Protein AF-A0A261KLE2-F1 (afdb_monomer_lite)

pLDDT: mean 86.65, std 12.69, range [40.41, 97.75]

Sequence (113 aa):
MRNLESKNVPLHDRATIDISVGKTWCNWLRENGYKTDFEQYIHHYPDTRGEQLANIYPYKLLGEFHQWLEETYIPEKFPEYVRKFVTPEECKLISEAIGYEIKPVFKRFKAEV

Foldseek 3Di:
DVLCVVLVQDQDPQLDCVPVLQVVVLVVCVVVPHDNPADWDWDADPDPVGTDIGGDDDPVCPVVSVCCCLVPCLADPSLVRRLVPDDQVSQVVVCVRSVHHRHHDDDDPDPDD

Structure (mmCIF, N/CA/C/O backbone):
data_AF-A0A261KLE2-F1
#
_entry.id   AF-A0A261KLE2-F1
#
loop_
_atom_site.group_PDB
_atom_site.id
_atom_site.type_symbol
_atom_site.label_atom_id
_atom_site.label_alt_id
_atom_site.label_comp_id
_atom_site.label_asym_id
_atom_site.label_entity_id
_atom_site.label_seq_id
_atom_site.pdbx_PDB_ins_code
_atom_site.Cartn_x
_atom_site.Cartn_y
_atom_site.Cartn_z
_atom_site.occupancy
_atom_site.B_iso_or_equiv
_atom_site.auth_seq_id
_atom_site.auth_comp_id
_atom_site.auth_asym_id
_atom_site.auth_atom_id
_atom_site.pdbx_PDB_model_num
ATOM 1 N N . MET A 1 1 ? -10.398 -2.926 -1.256 1.00 62.69 1 MET A N 1
ATOM 2 C CA . MET A 1 1 ? -10.849 -1.504 -1.215 1.00 62.69 1 MET A CA 1
ATOM 3 C C . MET A 1 1 ? -12.304 -1.328 -1.636 1.00 62.69 1 MET A C 1
ATOM 5 O O . MET A 1 1 ? -13.004 -0.603 -0.945 1.00 62.69 1 MET A O 1
ATOM 9 N N . ARG A 1 2 ? -12.795 -2.027 -2.674 1.00 69.62 2 ARG A N 1
ATOM 10 C CA . ARG A 1 2 ? -14.198 -1.929 -3.138 1.00 69.62 2 ARG A CA 1
ATOM 11 C C . ARG A 1 2 ? -15.245 -2.005 -2.022 1.00 69.62 2 ARG A C 1
ATOM 13 O O . ARG A 1 2 ? -16.215 -1.261 -2.050 1.00 69.62 2 ARG A O 1
ATOM 20 N N . ASN A 1 3 ? -15.026 -2.850 -1.013 1.00 78.56 3 ASN A N 1
ATOM 21 C CA . ASN A 1 3 ? -15.946 -2.967 0.119 1.00 78.56 3 ASN A CA 1
ATOM 22 C C . ASN A 1 3 ? -16.034 -1.684 0.970 1.00 78.56 3 ASN A C 1
ATOM 24 O O . ASN A 1 3 ? -17.125 -1.351 1.422 1.00 78.56 3 ASN A O 1
ATOM 28 N N . LEU A 1 4 ? -14.935 -0.939 1.144 1.00 78.62 4 LEU A N 1
ATOM 29 C CA . LEU A 1 4 ? -14.924 0.342 1.868 1.00 78.62 4 LEU A CA 1
ATOM 30 C C . LEU A 1 4 ? -15.714 1.407 1.112 1.00 78.62 4 LEU A C 1
ATOM 32 O O . LEU A 1 4 ? -16.603 2.036 1.680 1.00 78.62 4 LEU A O 1
ATOM 36 N N . GLU A 1 5 ? -15.437 1.536 -0.186 1.00 78.25 5 GLU A N 1
ATOM 37 C CA . GLU A 1 5 ? -16.123 2.475 -1.077 1.00 78.25 5 GLU A CA 1
ATOM 38 C C . GLU A 1 5 ? -17.620 2.152 -1.167 1.00 78.25 5 GLU A C 1
ATOM 40 O O . GLU A 1 5 ? -18.456 3.032 -0.985 1.00 78.25 5 GLU A O 1
ATOM 45 N N . SER A 1 6 ? -17.977 0.874 -1.343 1.00 80.62 6 SER A N 1
ATOM 46 C CA . SER A 1 6 ? -19.377 0.433 -1.437 1.00 80.62 6 SER A CA 1
ATOM 47 C C . SER A 1 6 ? -20.189 0.676 -0.162 1.00 80.62 6 SER A C 1
ATOM 49 O O . SER A 1 6 ? -21.398 0.877 -0.230 1.00 80.62 6 SER A O 1
ATOM 51 N N . LYS A 1 7 ? -19.526 0.668 1.001 1.00 83.75 7 LYS A N 1
ATOM 52 C CA . LYS A 1 7 ? -20.137 0.921 2.312 1.00 83.75 7 LYS A CA 1
ATOM 53 C C . LYS A 1 7 ? -19.998 2.380 2.750 1.00 83.75 7 LYS A C 1
ATOM 55 O O . LYS A 1 7 ? -20.378 2.710 3.869 1.00 83.75 7 LYS A O 1
ATOM 60 N N . ASN A 1 8 ? -19.469 3.241 1.875 1.00 82.56 8 ASN A N 1
ATOM 61 C CA . ASN A 1 8 ? -19.252 4.663 2.118 1.00 82.56 8 ASN A CA 1
ATOM 62 C C . ASN A 1 8 ? -18.457 4.934 3.413 1.00 82.56 8 ASN A C 1
ATOM 64 O O . ASN A 1 8 ? -18.736 5.891 4.136 1.00 82.56 8 ASN A O 1
ATOM 68 N N . VAL A 1 9 ? -17.486 4.063 3.718 1.00 81.88 9 VAL A N 1
ATOM 69 C CA . VAL A 1 9 ? -16.588 4.222 4.866 1.00 81.88 9 VAL A CA 1
ATOM 70 C C . VAL A 1 9 ? -15.399 5.073 4.420 1.00 81.88 9 VAL A C 1
ATOM 72 O O . VAL A 1 9 ? -14.610 4.607 3.592 1.00 81.88 9 VAL A O 1
ATOM 75 N N . PRO A 1 10 ? -15.258 6.312 4.925 1.00 74.50 10 PRO A N 1
ATOM 76 C CA . PRO A 1 10 ? -14.166 7.183 4.525 1.00 74.50 10 PRO A CA 1
ATOM 77 C C . PRO A 1 10 ? -12.834 6.615 5.018 1.00 74.50 10 PRO A C 1
ATOM 79 O O . PRO A 1 10 ? -12.709 6.173 6.161 1.00 74.50 10 PRO A O 1
ATOM 82 N N . LEU A 1 11 ? -11.826 6.646 4.149 1.00 77.12 11 LEU A N 1
ATOM 83 C CA . LEU A 1 11 ? -10.449 6.358 4.518 1.00 77.12 11 LEU A CA 1
ATOM 84 C C . LEU A 1 11 ? -9.711 7.690 4.669 1.00 77.12 11 LEU A C 1
ATOM 86 O O . LEU A 1 11 ? -9.725 8.508 3.755 1.00 77.12 11 LEU A O 1
ATOM 90 N N . HIS A 1 12 ? -9.074 7.913 5.815 1.00 74.38 12 HIS A N 1
ATOM 91 C CA . HIS A 1 12 ? -8.261 9.107 6.039 1.00 74.38 12 HIS A CA 1
ATOM 92 C C . HIS A 1 12 ? -7.119 9.192 4.999 1.00 74.38 12 HIS A C 1
ATOM 94 O O . HIS A 1 12 ? -6.489 8.178 4.713 1.00 74.38 12 HIS A O 1
ATOM 100 N N . ASP A 1 13 ? -6.755 10.379 4.496 1.00 72.56 13 ASP A N 1
ATOM 101 C CA . ASP A 1 13 ? -5.736 10.536 3.430 1.00 72.56 13 ASP A CA 1
ATOM 102 C C . ASP A 1 13 ? -4.381 9.883 3.771 1.00 72.56 13 ASP A C 1
ATOM 104 O O . ASP A 1 13 ? -3.717 9.258 2.947 1.00 72.56 13 ASP A O 1
ATOM 108 N N . ARG A 1 14 ? -3.973 9.976 5.040 1.00 73.94 14 ARG A N 1
ATOM 109 C CA . ARG A 1 14 ? -2.767 9.310 5.577 1.00 73.94 14 ARG A CA 1
ATOM 110 C C . ARG A 1 14 ? -2.841 7.778 5.626 1.00 73.94 14 ARG A C 1
ATOM 112 O O . ARG A 1 14 ? -1.812 7.143 5.828 1.00 73.94 14 ARG A O 1
ATOM 119 N N . ALA A 1 15 ? -4.031 7.199 5.502 1.00 77.50 15 ALA A N 1
ATOM 120 C CA . ALA A 1 15 ? -4.260 5.761 5.460 1.00 77.50 15 ALA A CA 1
ATOM 121 C C . ALA A 1 15 ? -4.260 5.198 4.029 1.00 77.50 15 ALA A C 1
ATOM 123 O O . ALA A 1 15 ? -4.418 3.987 3.860 1.00 77.50 15 ALA A O 1
ATOM 124 N N . THR A 1 16 ? -4.056 6.038 3.008 1.00 80.94 16 THR A N 1
ATOM 125 C CA . THR A 1 16 ? -3.991 5.592 1.612 1.00 80.94 16 THR A CA 1
ATOM 126 C C . THR A 1 16 ? -2.829 4.620 1.403 1.00 80.94 16 THR A C 1
ATOM 128 O O . THR A 1 16 ? -1.713 4.832 1.879 1.00 80.94 16 THR A O 1
ATOM 131 N N . ILE A 1 17 ? -3.088 3.528 0.686 1.00 85.00 17 ILE A N 1
ATOM 132 C CA . ILE A 1 17 ? -2.162 2.394 0.573 1.00 85.00 17 ILE A CA 1
ATOM 133 C C . ILE A 1 17 ? -1.245 2.438 -0.655 1.00 85.00 17 ILE A C 1
ATOM 135 O O . ILE A 1 17 ? -0.534 1.467 -0.891 1.00 85.00 17 ILE A O 1
ATOM 139 N N . ASP A 1 18 ? -1.218 3.538 -1.416 1.00 81.56 18 ASP A N 1
ATOM 140 C CA . ASP A 1 18 ? -0.591 3.606 -2.752 1.00 81.56 18 ASP A CA 1
ATOM 141 C C . ASP A 1 18 ? 0.843 3.057 -2.784 1.00 81.56 18 ASP A C 1
ATOM 143 O O . ASP A 1 18 ? 1.195 2.222 -3.615 1.00 81.56 18 ASP A O 1
ATOM 147 N N . ILE A 1 19 ? 1.678 3.486 -1.832 1.00 88.75 19 ILE A N 1
ATOM 148 C CA . ILE A 1 19 ? 3.078 3.047 -1.749 1.00 88.75 19 ILE A CA 1
ATOM 149 C C . ILE A 1 19 ? 3.198 1.714 -1.009 1.00 88.75 19 ILE A C 1
ATOM 151 O O . ILE A 1 19 ? 4.028 0.875 -1.368 1.00 88.75 19 ILE A O 1
ATOM 155 N N . SER A 1 20 ? 2.423 1.522 0.061 1.00 89.81 20 SER A N 1
ATOM 156 C CA . SER A 1 20 ? 2.568 0.346 0.920 1.00 89.81 20 SER A CA 1
ATOM 157 C C . SER A 1 20 ? 2.180 -0.929 0.172 1.00 89.81 20 SER A C 1
ATOM 159 O O . SER A 1 20 ? 2.949 -1.886 0.203 1.00 89.81 20 SER A O 1
ATOM 161 N N . VAL A 1 21 ? 1.070 -0.920 -0.575 1.00 94.00 21 VAL A N 1
ATOM 162 C CA . VAL A 1 21 ? 0.615 -2.070 -1.369 1.00 94.00 21 VAL A CA 1
ATOM 163 C C . VAL A 1 21 ? 1.645 -2.469 -2.422 1.00 94.00 21 VAL A C 1
ATOM 165 O O . VAL A 1 21 ? 2.007 -3.640 -2.506 1.00 94.00 21 VAL A O 1
ATOM 168 N N . GLY A 1 22 ? 2.207 -1.498 -3.153 1.00 93.88 22 GLY A N 1
ATOM 169 C CA . GLY A 1 22 ? 3.214 -1.758 -4.182 1.00 93.88 22 GLY A CA 1
ATOM 170 C C . GLY A 1 22 ? 4.512 -2.334 -3.612 1.00 93.88 22 GLY A C 1
ATOM 171 O O . GLY A 1 22 ? 5.088 -3.255 -4.194 1.00 93.88 22 GLY A O 1
ATOM 172 N N . LYS A 1 23 ? 4.957 -1.843 -2.446 1.00 93.44 23 LYS A N 1
ATOM 173 C CA . LYS A 1 23 ? 6.140 -2.375 -1.750 1.00 93.44 23 LYS A CA 1
ATOM 174 C C . LYS A 1 23 ? 5.918 -3.804 -1.264 1.00 93.44 23 LYS A C 1
ATOM 176 O O . LYS A 1 23 ? 6.790 -4.650 -1.466 1.00 93.44 23 LYS A O 1
ATOM 181 N N . THR A 1 24 ? 4.773 -4.080 -0.642 1.00 95.50 24 THR A N 1
ATOM 182 C CA . THR A 1 24 ? 4.458 -5.421 -0.134 1.00 95.50 24 THR A CA 1
ATOM 183 C C . THR A 1 24 ? 4.256 -6.415 -1.275 1.00 95.50 24 THR A C 1
ATOM 185 O O . THR A 1 24 ? 4.755 -7.532 -1.183 1.00 95.50 24 THR A O 1
ATOM 188 N N . TRP A 1 25 ? 3.628 -5.996 -2.376 1.00 97.25 25 TRP A N 1
ATOM 189 C CA . TRP A 1 25 ? 3.464 -6.823 -3.571 1.00 97.25 25 TRP A CA 1
ATOM 190 C C . TRP A 1 25 ? 4.809 -7.232 -4.175 1.00 97.25 25 TRP A C 1
ATOM 192 O O . TRP A 1 25 ? 5.079 -8.413 -4.374 1.00 97.25 25 TRP A O 1
ATOM 202 N N . CYS A 1 26 ? 5.702 -6.261 -4.386 1.00 96.88 26 CYS A N 1
ATOM 203 C CA . CYS A 1 26 ? 7.048 -6.517 -4.895 1.00 96.88 26 CYS A CA 1
ATOM 204 C C . CYS A 1 26 ? 7.840 -7.466 -3.980 1.00 96.88 26 CYS A C 1
ATOM 206 O O . CYS A 1 26 ? 8.620 -8.290 -4.453 1.00 96.88 26 CYS A O 1
ATOM 208 N N . ASN A 1 27 ? 7.636 -7.364 -2.664 1.00 96.50 27 ASN A N 1
ATOM 209 C CA . ASN A 1 27 ? 8.256 -8.276 -1.714 1.00 96.50 27 ASN A CA 1
ATOM 210 C C . ASN A 1 27 ? 7.714 -9.703 -1.828 1.00 96.50 27 ASN A C 1
ATOM 212 O O . ASN A 1 27 ? 8.506 -10.633 -1.943 1.00 96.50 27 ASN A O 1
ATOM 216 N N . TRP A 1 28 ? 6.391 -9.857 -1.872 1.00 97.38 28 TRP A N 1
ATOM 217 C CA . TRP A 1 28 ? 5.749 -11.159 -2.037 1.00 97.38 28 TRP A CA 1
ATOM 218 C C . TRP A 1 28 ? 6.182 -11.842 -3.340 1.00 97.38 28 TRP A C 1
ATOM 220 O O . TRP A 1 28 ? 6.504 -13.027 -3.337 1.00 97.38 28 TRP A O 1
ATOM 230 N N . LEU A 1 29 ? 6.294 -11.090 -4.440 1.00 97.75 29 LEU A N 1
ATOM 231 C CA . LEU A 1 29 ? 6.823 -11.603 -5.706 1.00 97.75 29 LEU A CA 1
ATOM 232 C C . LEU A 1 29 ? 8.232 -12.196 -5.537 1.00 97.75 29 LEU A C 1
ATOM 234 O O . LEU A 1 29 ? 8.473 -13.325 -5.961 1.00 97.75 29 LEU A O 1
ATOM 238 N N . ARG A 1 30 ? 9.154 -11.482 -4.877 1.00 97.31 30 ARG A N 1
ATOM 239 C CA . ARG A 1 30 ? 10.511 -12.002 -4.618 1.00 97.31 30 ARG A CA 1
ATOM 240 C C . ARG A 1 30 ? 10.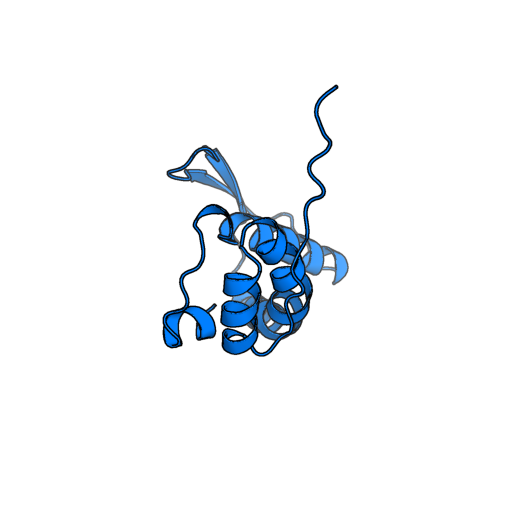494 -13.270 -3.770 1.00 97.31 30 ARG A C 1
ATOM 242 O O . ARG A 1 30 ? 11.217 -14.212 -4.078 1.00 97.31 30 ARG A O 1
ATOM 249 N N . GLU A 1 31 ? 9.673 -13.295 -2.724 1.00 97.06 31 GLU A N 1
ATOM 250 C CA . GLU A 1 31 ? 9.529 -14.452 -1.830 1.00 97.06 31 GLU A CA 1
ATOM 251 C C . GLU A 1 31 ? 8.978 -15.686 -2.559 1.00 97.06 31 GLU A C 1
ATOM 253 O O . GLU A 1 31 ? 9.326 -16.810 -2.210 1.00 97.06 31 GLU A O 1
ATOM 258 N N . ASN A 1 32 ? 8.197 -15.482 -3.624 1.00 96.38 32 ASN A N 1
ATOM 259 C CA . ASN A 1 32 ? 7.637 -16.542 -4.464 1.00 96.38 32 ASN A CA 1
ATOM 260 C C . ASN A 1 32 ? 8.469 -16.821 -5.732 1.00 96.38 32 ASN A C 1
ATOM 262 O O . ASN A 1 32 ? 7.994 -17.461 -6.667 1.00 96.38 32 ASN A O 1
ATOM 266 N N . GLY A 1 33 ? 9.722 -16.353 -5.781 1.00 96.38 33 GLY A N 1
ATOM 267 C CA . GLY A 1 33 ? 10.671 -16.686 -6.849 1.00 96.38 33 GLY A CA 1
ATOM 268 C C . GLY A 1 33 ? 10.503 -15.892 -8.147 1.00 96.38 33 GLY A C 1
ATOM 269 O O . GLY A 1 33 ? 11.147 -16.211 -9.150 1.00 96.38 33 GLY A O 1
ATOM 270 N N . TYR A 1 34 ? 9.681 -14.842 -8.153 1.00 96.38 34 TYR A N 1
ATOM 271 C CA . TYR A 1 34 ? 9.576 -13.948 -9.300 1.00 96.38 34 TYR A CA 1
ATOM 272 C C . TYR A 1 34 ? 10.783 -13.009 -9.366 1.00 96.38 34 TYR A C 1
ATOM 274 O O . TYR A 1 34 ? 11.239 -12.461 -8.360 1.00 96.38 34 TYR A O 1
ATOM 282 N N . LYS A 1 35 ? 11.267 -12.759 -10.586 1.00 94.81 35 LYS A N 1
ATOM 283 C CA . LYS A 1 35 ? 12.207 -11.665 -10.842 1.00 94.81 35 LYS A CA 1
ATOM 284 C C . LYS A 1 35 ? 11.469 -10.330 -10.757 1.00 94.81 35 LYS A C 1
ATOM 286 O O . LYS A 1 35 ? 10.386 -10.193 -11.324 1.00 94.81 35 LYS A O 1
ATOM 291 N N . THR A 1 36 ? 12.047 -9.372 -10.036 1.00 94.62 36 THR A N 1
ATOM 292 C CA . THR A 1 36 ? 11.430 -8.058 -9.782 1.00 94.62 36 THR A CA 1
ATOM 293 C C . THR A 1 36 ? 12.266 -6.886 -10.292 1.00 94.62 36 THR A C 1
ATOM 295 O O . THR A 1 36 ? 12.174 -5.781 -9.761 1.00 94.62 36 THR A O 1
ATOM 298 N N . ASP A 1 37 ? 13.101 -7.129 -11.296 1.00 94.88 37 ASP A N 1
ATOM 299 C CA . ASP A 1 37 ? 13.814 -6.135 -12.100 1.00 94.88 37 ASP A CA 1
ATOM 300 C C . ASP A 1 37 ? 12.871 -5.533 -13.154 1.00 94.88 37 ASP A C 1
ATOM 302 O O . ASP A 1 37 ? 13.049 -5.684 -14.359 1.00 94.88 37 ASP A O 1
ATOM 306 N N . PHE A 1 38 ? 11.807 -4.888 -12.677 1.00 96.06 38 PHE A N 1
ATOM 307 C CA . PHE A 1 38 ? 10.828 -4.240 -13.543 1.00 96.06 38 PHE A CA 1
ATOM 308 C C . PHE A 1 38 ? 11.333 -2.885 -14.037 1.00 96.06 38 PHE A C 1
ATOM 310 O O . PHE A 1 38 ? 12.082 -2.197 -13.343 1.00 96.06 38 PHE A O 1
ATOM 317 N N . GLU A 1 39 ? 10.847 -2.470 -15.207 1.00 97.19 39 GLU A N 1
ATOM 318 C CA . GLU A 1 39 ? 10.942 -1.073 -15.627 1.00 97.19 39 GLU A CA 1
ATOM 319 C C . GLU A 1 39 ? 10.270 -0.165 -14.591 1.00 97.19 39 GLU A C 1
ATOM 321 O O . GLU A 1 39 ? 9.323 -0.562 -13.902 1.00 97.19 39 GLU A O 1
ATOM 326 N N . GLN A 1 40 ? 10.767 1.064 -14.470 1.00 97.25 40 GLN A N 1
ATOM 327 C CA . GLN A 1 40 ? 10.273 2.036 -13.504 1.00 97.25 40 GLN A CA 1
ATOM 328 C C . GLN A 1 40 ? 9.976 3.367 -14.183 1.00 97.25 40 GLN A C 1
ATOM 330 O O . GLN A 1 40 ? 10.638 3.746 -15.148 1.00 97.25 40 GLN A O 1
ATOM 335 N N . TYR A 1 41 ? 9.008 4.096 -13.640 1.00 96.75 41 TYR A N 1
ATOM 336 C CA . TYR A 1 41 ? 8.720 5.474 -14.026 1.00 96.75 41 TYR A CA 1
ATOM 337 C C . TYR A 1 41 ? 8.715 6.389 -12.799 1.00 96.75 41 TYR A C 1
ATOM 339 O O . TYR A 1 41 ? 8.556 5.928 -11.664 1.00 96.75 41 TYR A O 1
ATOM 347 N N . ILE A 1 42 ? 8.894 7.690 -13.032 1.00 97.75 42 ILE A N 1
ATOM 348 C CA . ILE A 1 42 ? 8.782 8.713 -11.989 1.00 97.75 42 ILE A CA 1
ATOM 349 C C . ILE A 1 42 ? 7.298 9.022 -11.778 1.00 97.75 42 ILE A C 1
ATOM 351 O O . ILE A 1 42 ? 6.610 9.490 -12.685 1.00 97.75 42 ILE A O 1
ATOM 355 N N . HIS A 1 43 ? 6.805 8.751 -10.575 1.00 94.81 43 HIS A N 1
ATOM 356 C CA . HIS A 1 43 ? 5.460 9.088 -10.134 1.00 94.81 43 HIS A CA 1
ATOM 357 C C . HIS A 1 43 ? 5.498 10.338 -9.251 1.00 94.81 43 HIS A C 1
ATOM 359 O O . HIS A 1 43 ? 6.257 10.390 -8.283 1.00 94.81 43 HIS A O 1
ATOM 365 N N . HIS A 1 44 ? 4.648 11.318 -9.554 1.00 95.00 44 HIS A N 1
ATOM 366 C CA . HIS A 1 44 ? 4.539 12.564 -8.797 1.00 95.00 44 HIS A CA 1
ATOM 367 C C . HIS A 1 44 ? 3.287 12.522 -7.918 1.00 95.00 44 HIS A C 1
ATOM 369 O O . HIS A 1 44 ? 2.168 12.610 -8.425 1.00 95.00 44 HIS A O 1
ATOM 375 N N . TYR A 1 45 ? 3.471 12.396 -6.603 1.00 89.75 45 TYR A N 1
ATOM 376 C CA . TYR A 1 45 ? 2.362 12.509 -5.660 1.00 89.75 45 TYR A CA 1
ATOM 377 C C . TYR A 1 45 ? 1.981 13.984 -5.453 1.00 89.75 45 TYR A C 1
ATOM 379 O O . TYR A 1 45 ? 2.869 14.833 -5.366 1.00 89.75 45 TYR A O 1
ATOM 387 N N . PRO A 1 46 ? 0.682 14.304 -5.316 1.00 88.19 46 PRO A N 1
ATOM 388 C CA . PRO A 1 46 ? 0.221 15.676 -5.088 1.00 88.19 46 PRO A CA 1
ATOM 389 C C . PRO A 1 46 ? 0.459 16.169 -3.650 1.00 88.19 46 PRO A C 1
ATOM 391 O O . PRO A 1 46 ? 0.175 17.324 -3.341 1.00 88.19 46 PRO A O 1
ATOM 394 N N . ASP A 1 47 ? 0.938 15.298 -2.760 1.00 86.38 47 ASP A N 1
ATOM 395 C CA . ASP A 1 47 ? 1.184 15.586 -1.349 1.00 86.38 47 ASP A CA 1
ATOM 396 C C . ASP A 1 47 ? 2.689 15.642 -1.025 1.00 86.38 47 ASP A C 1
ATOM 398 O O . ASP A 1 47 ? 3.552 15.697 -1.901 1.00 86.38 47 ASP A O 1
ATOM 402 N N . THR A 1 48 ? 3.033 15.620 0.264 1.00 88.06 48 THR A N 1
ATOM 403 C CA . THR A 1 48 ? 4.420 15.741 0.735 1.00 88.06 48 THR A CA 1
ATOM 404 C C . THR A 1 48 ? 5.323 14.557 0.362 1.00 88.06 48 THR A C 1
ATOM 406 O O . THR A 1 48 ? 6.506 14.588 0.695 1.00 88.06 48 THR A O 1
ATOM 409 N N . ARG A 1 49 ? 4.805 13.494 -0.275 1.00 87.44 49 ARG A N 1
ATOM 410 C CA . ARG A 1 49 ? 5.607 12.355 -0.759 1.00 87.44 49 ARG A CA 1
ATOM 411 C C . ARG A 1 49 ? 6.474 12.718 -1.969 1.00 87.44 49 ARG A C 1
ATOM 413 O O . ARG A 1 49 ? 7.495 12.061 -2.175 1.00 87.44 49 ARG A O 1
ATOM 420 N N . GLY A 1 50 ? 6.090 13.736 -2.743 1.00 92.19 50 GLY A N 1
ATOM 421 C CA . GLY A 1 50 ? 6.847 14.207 -3.905 1.00 92.19 50 GLY A CA 1
ATOM 422 C C . GLY A 1 50 ? 7.057 13.135 -4.981 1.00 92.19 50 GLY A C 1
ATOM 423 O O . GLY A 1 50 ? 6.162 12.339 -5.269 1.00 92.19 50 GLY A O 1
ATOM 424 N N . GLU A 1 51 ? 8.246 13.129 -5.583 1.00 96.25 51 GLU A N 1
ATOM 425 C CA . GLU A 1 51 ? 8.631 12.187 -6.638 1.00 96.25 51 GLU A CA 1
ATOM 426 C C . GLU A 1 51 ? 9.066 10.834 -6.075 1.00 96.25 51 GLU A C 1
ATOM 428 O O . GLU A 1 51 ? 9.898 10.756 -5.171 1.00 96.25 51 GLU A O 1
ATOM 433 N N . GLN A 1 52 ? 8.522 9.751 -6.630 1.00 95.06 52 GLN A N 1
ATOM 434 C CA . GLN A 1 52 ? 8.854 8.378 -6.255 1.00 95.06 52 GLN A CA 1
ATOM 435 C C . GLN A 1 52 ? 9.022 7.510 -7.504 1.00 95.06 52 GLN A C 1
ATOM 437 O O . GLN A 1 52 ? 8.263 7.640 -8.460 1.00 95.06 52 GLN A O 1
ATOM 442 N N . LEU A 1 53 ? 9.974 6.574 -7.482 1.00 95.12 53 LEU A N 1
ATOM 443 C CA . LEU A 1 53 ? 10.075 5.551 -8.525 1.00 95.12 53 LEU A CA 1
ATOM 444 C C . LEU A 1 53 ? 9.021 4.464 -8.297 1.00 95.12 53 LEU A C 1
ATOM 446 O O . LEU A 1 53 ? 8.956 3.864 -7.220 1.00 95.12 53 LEU A O 1
ATOM 450 N N . ALA A 1 54 ? 8.211 4.202 -9.319 1.00 94.75 54 ALA A N 1
ATOM 451 C CA . ALA A 1 54 ? 7.166 3.188 -9.301 1.00 94.75 54 ALA A CA 1
ATOM 452 C C . ALA A 1 54 ? 7.435 2.108 -10.355 1.00 94.75 54 ALA A C 1
ATOM 454 O O . ALA A 1 54 ? 7.795 2.411 -11.490 1.00 94.75 54 ALA A O 1
ATOM 455 N N . ASN A 1 55 ? 7.237 0.845 -9.973 1.00 96.50 55 ASN A N 1
ATOM 456 C CA . ASN A 1 55 ? 7.401 -0.297 -10.871 1.00 96.50 55 ASN A CA 1
ATOM 457 C C . ASN A 1 55 ? 6.268 -0.357 -11.904 1.00 96.50 55 ASN A C 1
ATOM 459 O O . ASN A 1 55 ? 5.092 -0.218 -11.558 1.00 96.50 55 ASN A O 1
ATOM 463 N N . ILE A 1 56 ? 6.626 -0.662 -13.148 1.00 96.38 56 ILE A N 1
ATOM 464 C CA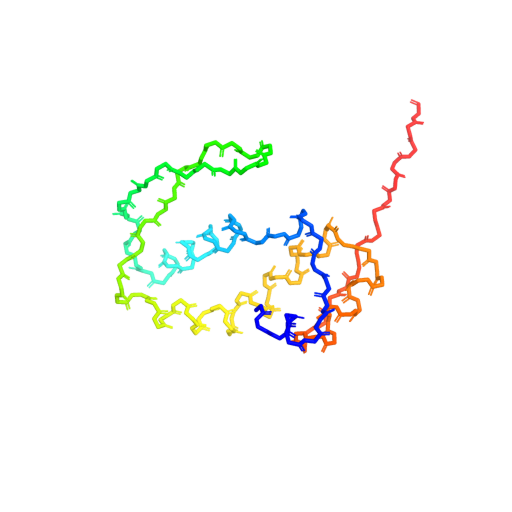 . ILE A 1 56 ? 5.703 -0.998 -14.229 1.00 96.38 56 ILE A CA 1
ATOM 465 C C . ILE A 1 56 ? 5.553 -2.520 -14.250 1.00 96.38 56 ILE A C 1
ATOM 467 O O . ILE A 1 56 ? 6.389 -3.246 -14.788 1.00 96.38 56 ILE A O 1
ATOM 471 N N . TYR A 1 57 ? 4.493 -3.024 -13.622 1.00 95.81 57 TYR A N 1
ATOM 472 C CA . TYR A 1 57 ? 4.243 -4.463 -13.585 1.00 95.81 57 TYR A CA 1
ATOM 473 C C . TYR A 1 57 ? 3.698 -4.966 -14.931 1.00 95.81 57 TYR A C 1
ATOM 475 O O .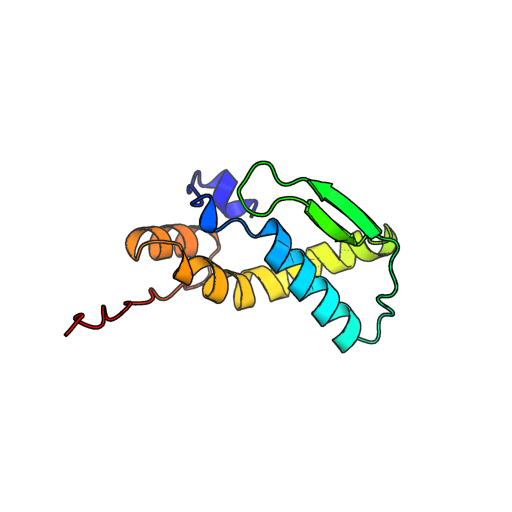 TYR A 1 57 ? 2.805 -4.340 -15.507 1.00 95.81 57 TYR A O 1
ATOM 483 N N . PRO A 1 58 ? 4.178 -6.115 -15.437 1.00 95.75 58 PRO A N 1
ATOM 484 C CA . PRO A 1 58 ? 3.673 -6.688 -16.676 1.00 95.75 58 PRO A CA 1
ATOM 485 C C . PRO A 1 58 ? 2.224 -7.164 -16.521 1.00 95.75 58 PRO A C 1
ATOM 487 O O . PRO A 1 58 ? 1.849 -7.723 -15.490 1.00 95.75 58 PRO A O 1
ATOM 490 N N . TYR A 1 59 ? 1.437 -7.041 -17.595 1.00 96.56 59 TYR A N 1
ATOM 491 C CA . TYR A 1 59 ? 0.005 -7.377 -17.609 1.00 96.56 59 TYR A CA 1
ATOM 492 C C . TYR A 1 59 ? -0.307 -8.794 -17.098 1.00 96.56 59 TYR A C 1
ATOM 494 O O . TYR A 1 59 ? -1.298 -9.007 -16.406 1.00 96.56 59 TYR A O 1
ATOM 502 N N . LYS A 1 60 ? 0.581 -9.760 -17.369 1.00 95.94 60 LYS A N 1
ATOM 503 C CA . LYS A 1 60 ? 0.450 -11.154 -16.912 1.00 95.94 60 LYS A CA 1
ATOM 504 C C . LYS A 1 60 ? 0.340 -11.317 -15.388 1.00 95.94 60 LYS A C 1
ATOM 506 O O . LYS A 1 60 ? -0.165 -12.335 -14.942 1.00 95.94 60 LYS A O 1
ATOM 511 N N . LEU A 1 61 ? 0.816 -10.347 -14.602 1.00 97.12 61 LEU A N 1
ATOM 512 C CA . LEU A 1 61 ? 0.753 -10.386 -13.137 1.00 97.12 61 LEU A CA 1
ATOM 513 C C . LEU A 1 61 ? -0.544 -9.796 -12.571 1.00 97.12 61 LEU A C 1
ATOM 515 O O . LEU A 1 61 ? -0.733 -9.831 -11.362 1.00 97.12 61 LEU A O 1
ATOM 519 N N . LEU A 1 62 ? -1.436 -9.245 -13.401 1.00 96.00 62 LEU A N 1
ATOM 520 C CA . LEU A 1 62 ? -2.634 -8.558 -12.913 1.00 96.00 62 LEU A CA 1
ATOM 521 C C . LEU A 1 62 ? -3.592 -9.499 -12.163 1.00 96.00 62 LEU A C 1
ATOM 523 O O . LEU A 1 62 ? -4.128 -9.122 -11.125 1.00 96.00 62 LEU A O 1
ATOM 527 N N . GLY A 1 63 ? -3.784 -10.721 -12.671 1.00 96.44 63 GLY A N 1
ATOM 528 C CA . GLY A 1 63 ? -4.615 -11.734 -12.010 1.00 96.44 63 GLY A CA 1
ATOM 529 C C . GLY A 1 63 ? -4.041 -12.150 -10.655 1.00 96.44 63 GLY A C 1
ATOM 530 O O . GLY A 1 63 ? -4.741 -12.079 -9.649 1.00 96.44 63 GLY A O 1
ATOM 531 N N . GLU A 1 64 ? -2.747 -12.478 -10.632 1.00 97.00 64 GLU A N 1
ATOM 532 C CA . GLU A 1 64 ? -2.000 -12.815 -9.411 1.00 97.00 64 GLU A CA 1
ATOM 533 C C . GLU A 1 64 ? -2.069 -11.689 -8.376 1.00 97.00 64 GLU A C 1
ATOM 535 O O . GLU A 1 64 ? -2.339 -11.927 -7.203 1.00 97.00 64 GLU A O 1
ATOM 540 N N . PHE A 1 65 ? -1.891 -10.441 -8.818 1.00 96.75 65 PHE A N 1
ATOM 541 C CA . PHE A 1 65 ? -1.989 -9.278 -7.947 1.00 96.75 65 PHE A CA 1
ATOM 542 C C . PHE A 1 65 ? -3.379 -9.152 -7.319 1.00 96.75 65 PHE A C 1
ATOM 544 O O . PHE A 1 65 ? -3.474 -8.911 -6.121 1.00 96.75 65 PHE A O 1
ATOM 551 N N . HIS A 1 66 ? -4.456 -9.318 -8.095 1.00 94.88 66 HIS A N 1
ATOM 552 C CA . HIS A 1 66 ? -5.816 -9.249 -7.555 1.00 94.88 66 HIS A CA 1
ATOM 553 C C . HIS A 1 66 ? -6.086 -10.348 -6.531 1.00 94.88 66 HIS A C 1
ATOM 555 O O . HIS A 1 66 ? -6.644 -10.061 -5.473 1.00 94.88 66 HIS A O 1
ATOM 561 N N . GLN A 1 67 ? -5.674 -11.581 -6.827 1.00 95.44 67 GLN A N 1
ATOM 562 C CA . GLN A 1 67 ? -5.844 -12.692 -5.901 1.00 95.44 67 GLN A CA 1
ATOM 563 C C . GLN A 1 67 ? -5.059 -12.446 -4.607 1.00 95.44 67 GLN A C 1
ATOM 565 O O . GLN A 1 67 ? -5.635 -12.461 -3.523 1.00 95.44 67 GLN A O 1
ATOM 570 N N . TRP A 1 68 ? -3.775 -12.104 -4.715 1.00 96.19 68 TRP A N 1
ATOM 571 C CA . TRP A 1 68 ? -2.933 -11.764 -3.568 1.00 96.19 68 TRP A CA 1
ATOM 572 C C . TRP A 1 68 ? -3.472 -10.576 -2.754 1.00 96.19 68 TRP A C 1
ATOM 574 O O . TRP A 1 68 ? -3.398 -10.567 -1.521 1.00 96.19 68 TRP A O 1
ATOM 584 N N . LEU A 1 69 ? -4.020 -9.558 -3.420 1.00 93.94 69 LEU A N 1
ATOM 585 C CA . LEU A 1 69 ? -4.570 -8.380 -2.757 1.00 93.94 69 LEU A CA 1
ATOM 586 C C . LEU A 1 69 ? -5.735 -8.764 -1.835 1.00 93.94 69 LEU A C 1
ATOM 588 O O . LEU A 1 69 ? -5.771 -8.315 -0.689 1.00 93.94 69 LEU A O 1
ATOM 592 N N . GLU A 1 70 ? -6.659 -9.588 -2.327 1.00 91.38 70 GLU A N 1
ATOM 593 C CA . GLU A 1 70 ? -7.851 -10.020 -1.588 1.00 91.38 70 GLU A CA 1
ATOM 594 C C . GLU A 1 70 ? -7.538 -11.112 -0.556 1.00 91.38 70 GLU A C 1
ATOM 596 O O . GLU A 1 70 ? -8.050 -11.059 0.559 1.00 91.38 70 GLU A O 1
ATOM 601 N N . GLU A 1 71 ? -6.671 -12.071 -0.884 1.00 93.06 71 GLU A N 1
ATOM 602 C CA . GLU A 1 71 ? -6.399 -13.236 -0.030 1.00 93.06 71 GLU A CA 1
ATOM 603 C C . GLU A 1 71 ? -5.301 -12.988 1.010 1.00 93.06 71 GLU A C 1
ATOM 605 O O . GLU A 1 71 ? -5.280 -13.647 2.045 1.00 93.06 71 GLU A O 1
ATOM 610 N N . THR A 1 72 ? -4.384 -12.046 0.767 1.00 92.69 72 THR A N 1
ATOM 611 C CA . THR A 1 72 ? -3.209 -11.830 1.631 1.00 92.69 72 THR A CA 1
ATOM 612 C C . THR A 1 72 ? -3.100 -10.393 2.125 1.00 92.69 72 THR A C 1
ATOM 614 O O . THR A 1 72 ? -3.001 -10.148 3.329 1.00 92.69 72 THR A O 1
ATOM 617 N N . TYR A 1 73 ? -3.119 -9.400 1.233 1.00 93.25 73 TYR A N 1
ATOM 618 C CA . TYR A 1 73 ? -2.859 -8.022 1.653 1.00 93.25 73 TYR A CA 1
ATOM 619 C C . TYR A 1 73 ? -3.995 -7.441 2.503 1.00 93.25 73 TYR A C 1
ATOM 621 O O . TYR A 1 73 ? -3.732 -6.913 3.586 1.00 93.25 73 TYR A O 1
ATOM 629 N N . ILE A 1 74 ? -5.245 -7.524 2.034 1.00 90.06 74 ILE A N 1
ATOM 630 C CA . ILE A 1 74 ? -6.418 -6.994 2.746 1.00 90.06 74 ILE A CA 1
ATOM 631 C C . ILE A 1 74 ? -6.635 -7.684 4.103 1.00 90.06 74 ILE A C 1
ATOM 633 O O . ILE A 1 74 ? -6.903 -6.961 5.062 1.00 90.06 74 ILE A O 1
ATOM 637 N N . PRO A 1 75 ? -6.498 -9.015 4.241 1.00 90.06 75 PRO A N 1
ATOM 638 C CA . PRO A 1 75 ? -6.713 -9.681 5.524 1.00 90.06 75 PRO A CA 1
ATOM 639 C C . PRO A 1 75 ? -5.568 -9.469 6.518 1.00 90.06 75 PRO A C 1
ATOM 641 O O . PRO A 1 75 ? -5.811 -9.303 7.711 1.00 90.06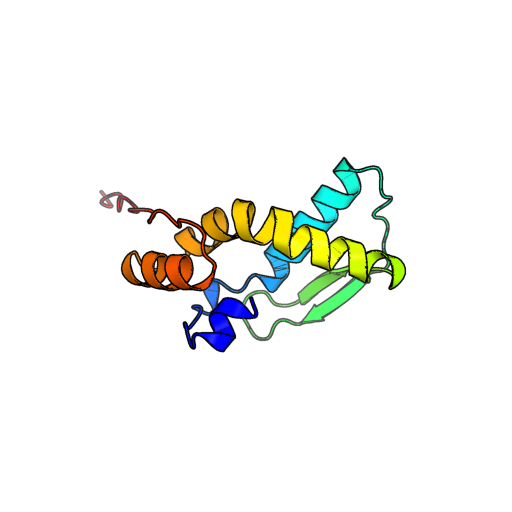 75 PRO A O 1
ATOM 644 N N . GLU A 1 76 ? -4.315 -9.464 6.050 1.00 90.75 76 GLU A N 1
ATOM 645 C CA . GLU A 1 76 ? -3.157 -9.539 6.950 1.00 90.75 76 GLU A CA 1
ATOM 646 C C . GLU A 1 76 ? -2.407 -8.214 7.089 1.00 90.75 76 GLU A C 1
ATOM 648 O O . GLU A 1 76 ? -1.990 -7.832 8.181 1.00 90.75 76 GLU A O 1
ATOM 653 N N . LYS A 1 77 ? -2.187 -7.504 5.980 1.00 90.88 77 LYS A N 1
ATOM 654 C CA . LYS A 1 77 ? -1.260 -6.360 5.932 1.00 90.88 77 LYS A CA 1
ATOM 655 C C . LYS A 1 77 ? -1.982 -5.032 6.099 1.00 90.88 77 LYS A C 1
ATOM 657 O O . LYS A 1 77 ? -1.469 -4.120 6.751 1.00 90.88 77 LYS A O 1
ATOM 662 N N . PHE A 1 78 ? -3.179 -4.922 5.535 1.00 90.31 78 PHE A N 1
ATOM 663 C CA . PHE A 1 78 ? -3.982 -3.711 5.598 1.00 90.31 78 PHE A CA 1
ATOM 664 C C . PHE A 1 78 ? -4.401 -3.349 7.036 1.00 90.31 78 PHE A C 1
ATOM 666 O O . PHE A 1 78 ? -4.143 -2.205 7.420 1.00 90.31 78 PHE A O 1
ATOM 673 N N . PRO A 1 79 ? -4.921 -4.271 7.880 1.00 90.06 79 PRO A N 1
ATOM 674 C CA . PRO A 1 79 ? -5.249 -3.990 9.280 1.00 90.06 79 PRO A CA 1
ATOM 675 C C . PRO A 1 79 ? -4.075 -3.420 10.077 1.00 90.06 79 PRO A C 1
ATOM 677 O O . PRO A 1 79 ? -4.230 -2.450 10.821 1.00 90.06 79 PRO A O 1
ATOM 680 N N . GLU A 1 80 ? -2.879 -3.987 9.903 1.00 89.50 80 GLU A N 1
ATOM 681 C CA . GLU A 1 80 ? -1.665 -3.532 10.587 1.00 89.50 80 GLU A CA 1
ATOM 682 C C . GLU A 1 80 ? -1.199 -2.150 10.129 1.00 89.50 80 GLU A C 1
ATOM 684 O O . GLU A 1 80 ? -0.623 -1.386 10.915 1.00 89.50 80 GLU A O 1
ATOM 689 N N . TYR A 1 81 ? -1.426 -1.829 8.858 1.00 88.31 81 TYR A N 1
ATOM 690 C CA . TYR A 1 81 ? -1.088 -0.538 8.283 1.00 88.31 81 TYR A CA 1
ATOM 691 C C . TYR A 1 81 ? -2.075 0.543 8.733 1.00 88.31 81 TYR A C 1
ATOM 693 O O . TYR A 1 81 ? -1.671 1.528 9.356 1.00 88.31 81 TYR A O 1
ATOM 701 N N . VAL A 1 82 ? -3.368 0.337 8.473 1.00 88.06 82 VAL A N 1
ATOM 702 C CA . VAL A 1 82 ? -4.415 1.356 8.627 1.00 88.06 82 VAL A CA 1
ATOM 703 C C . VAL A 1 82 ? -4.597 1.791 10.081 1.00 88.06 82 VAL A C 1
ATOM 705 O O . VAL A 1 82 ? -4.706 2.987 10.350 1.00 88.06 82 VAL A O 1
ATOM 708 N N . ARG A 1 83 ? -4.481 0.861 11.045 1.00 88.44 83 ARG A N 1
ATOM 709 C CA . ARG A 1 83 ? -4.613 1.131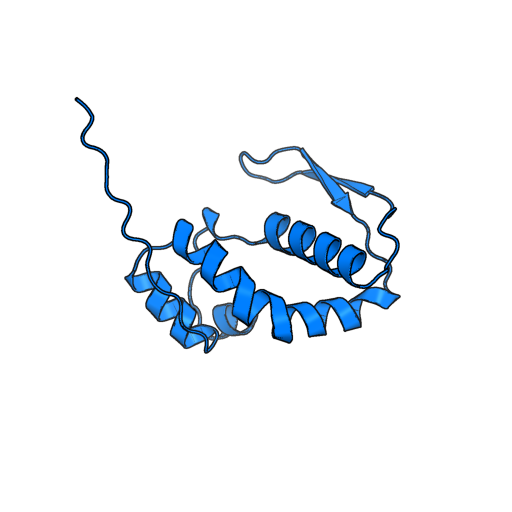 12.495 1.00 88.44 83 ARG A CA 1
ATOM 710 C C . ARG A 1 83 ? -3.627 2.164 13.054 1.00 88.44 83 ARG A C 1
ATOM 712 O O . ARG A 1 83 ? -3.777 2.599 14.192 1.00 88.44 83 ARG A O 1
ATOM 719 N N . LYS A 1 84 ? -2.577 2.520 12.304 1.00 88.00 84 LYS A N 1
ATOM 720 C CA . LYS A 1 84 ? -1.577 3.533 12.695 1.00 88.00 84 LYS A CA 1
ATOM 721 C C . LYS A 1 84 ? -2.023 4.962 12.379 1.00 88.00 84 LYS A C 1
ATOM 723 O O . LYS A 1 84 ? -1.441 5.903 12.929 1.00 88.00 84 LYS A O 1
ATOM 728 N N . PHE A 1 85 ? -3.008 5.106 11.494 1.00 86.12 85 PHE A N 1
ATOM 729 C CA . PHE A 1 85 ? -3.421 6.375 10.894 1.00 86.12 85 PHE A CA 1
ATOM 730 C C . PHE A 1 85 ? -4.877 6.739 11.176 1.00 86.12 85 PHE A C 1
ATOM 732 O O . PHE A 1 85 ? -5.248 7.880 10.926 1.00 86.12 85 PHE A O 1
ATOM 739 N N . VAL A 1 86 ? -5.668 5.803 11.704 1.00 85.50 86 VAL A N 1
ATOM 740 C CA . VAL A 1 86 ? -7.096 5.991 11.978 1.00 85.50 86 VAL A CA 1
ATOM 741 C C . VAL A 1 86 ? -7.401 5.841 13.470 1.00 85.50 86 VAL A C 1
ATOM 743 O O . VAL A 1 86 ? -6.660 5.204 14.226 1.00 85.50 86 VAL A O 1
ATOM 746 N N . THR A 1 87 ? -8.490 6.460 13.904 1.00 87.75 87 THR A N 1
ATOM 747 C CA . THR A 1 87 ? -9.014 6.410 15.271 1.00 87.75 87 THR A CA 1
ATOM 748 C C . THR A 1 87 ? -9.587 5.027 15.616 1.00 87.75 87 THR A C 1
ATOM 750 O O . THR A 1 87 ? -9.832 4.206 14.728 1.00 87.75 87 THR A O 1
ATOM 753 N N . PRO A 1 88 ? -9.833 4.730 16.907 1.00 88.00 88 PRO A N 1
ATOM 754 C CA . PRO A 1 88 ? -10.498 3.488 17.300 1.00 88.00 88 PRO A CA 1
ATOM 755 C C . PRO A 1 88 ? -11.897 3.302 16.699 1.00 88.00 88 PRO A C 1
ATOM 757 O O . PRO A 1 88 ? -12.253 2.178 16.354 1.00 88.00 88 PRO A O 1
ATOM 760 N N . GLU A 1 89 ? -12.660 4.385 16.534 1.00 88.00 89 GLU A N 1
ATOM 761 C CA . GLU A 1 89 ? -13.992 4.336 15.919 1.00 88.00 89 GLU A CA 1
ATOM 762 C C . GLU A 1 89 ? -13.894 3.984 14.428 1.00 88.00 89 GLU A C 1
ATOM 764 O O . GLU A 1 89 ? -14.569 3.077 13.943 1.00 88.00 89 GLU A O 1
ATOM 769 N N . GLU A 1 90 ? -12.966 4.620 13.708 1.00 87.81 90 GLU A N 1
ATOM 770 C CA . GLU A 1 90 ? -12.691 4.300 12.305 1.00 87.81 90 GLU A CA 1
ATOM 771 C C . GLU A 1 90 ? -12.167 2.867 12.136 1.00 87.81 90 GLU A C 1
ATOM 773 O O . GLU A 1 90 ? -12.560 2.188 11.191 1.00 87.81 90 GLU A O 1
ATOM 778 N N . CYS A 1 91 ? -11.347 2.352 13.066 1.00 88.19 91 CYS A N 1
ATOM 779 C CA . CYS A 1 91 ? -10.933 0.943 13.047 1.00 88.19 91 CYS A CA 1
ATOM 780 C C . CYS A 1 91 ? -12.148 0.005 13.034 1.00 88.19 91 CYS A C 1
ATOM 782 O O . CYS A 1 91 ? -12.150 -0.973 12.285 1.00 88.19 91 CYS A O 1
ATOM 784 N N . LYS A 1 92 ? -13.184 0.301 13.829 1.00 88.75 92 LYS A N 1
ATOM 785 C CA . LYS A 1 92 ? -14.406 -0.509 13.896 1.00 88.75 92 LYS A CA 1
ATOM 786 C C . LYS A 1 92 ? -15.187 -0.458 12.580 1.00 88.75 92 LYS A C 1
ATOM 788 O O . LYS A 1 92 ? -15.493 -1.512 12.029 1.00 88.75 92 LYS A O 1
ATOM 793 N N . LEU A 1 93 ? -15.421 0.738 12.036 1.00 88.69 93 LEU A N 1
ATOM 794 C CA . LEU A 1 93 ? -16.121 0.918 10.755 1.00 88.69 93 LEU A CA 1
ATOM 795 C C . LEU A 1 93 ? -15.400 0.214 9.599 1.00 88.69 93 LEU A C 1
ATOM 797 O O . LEU A 1 93 ? -16.018 -0.481 8.793 1.00 88.69 93 LEU A O 1
ATOM 801 N N . ILE A 1 94 ? -14.075 0.354 9.535 1.00 87.94 94 ILE A N 1
ATOM 802 C CA . ILE A 1 94 ? -13.254 -0.299 8.512 1.00 87.94 94 ILE A CA 1
ATOM 803 C C . ILE A 1 94 ? -13.301 -1.820 8.700 1.00 87.94 94 ILE A C 1
ATOM 805 O O . ILE A 1 94 ? -13.440 -2.530 7.706 1.00 87.94 94 ILE A O 1
ATOM 809 N N . SER A 1 95 ? -13.266 -2.321 9.942 1.00 88.62 95 SER A N 1
ATOM 810 C CA . SER A 1 95 ? -13.370 -3.761 10.233 1.00 88.62 95 SER A CA 1
ATOM 811 C C . SER A 1 95 ? -14.685 -4.355 9.729 1.00 88.62 95 SER A C 1
ATOM 813 O O . SER A 1 95 ? -14.689 -5.370 9.034 1.00 88.62 95 SER A O 1
ATOM 815 N N . GLU A 1 96 ? -15.807 -3.693 10.021 1.00 87.69 96 GLU A N 1
ATOM 816 C CA . GLU A 1 96 ? -17.138 -4.080 9.536 1.00 87.69 96 GLU A CA 1
ATOM 817 C C . GLU A 1 96 ? -17.227 -4.017 8.007 1.00 87.69 96 GLU A C 1
ATOM 819 O O . GLU A 1 96 ? -17.927 -4.812 7.367 1.00 87.69 96 GLU A O 1
ATOM 824 N N . ALA A 1 97 ? -16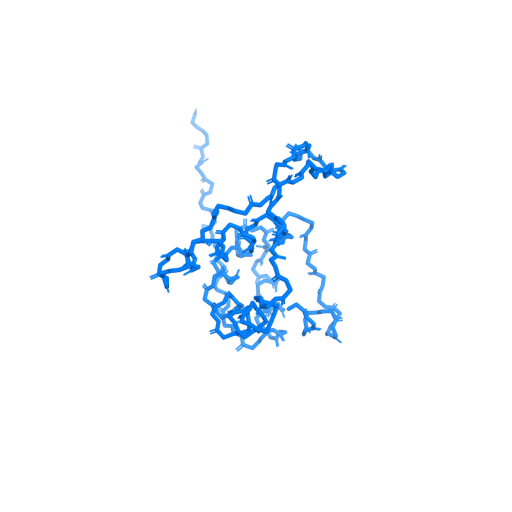.507 -3.079 7.392 1.00 86.38 97 ALA A N 1
ATOM 825 C CA . ALA A 1 97 ? -16.511 -2.928 5.954 1.00 86.38 97 ALA A CA 1
ATOM 826 C C . ALA A 1 97 ? -15.761 -4.050 5.237 1.00 86.38 97 ALA A C 1
ATOM 828 O O . ALA A 1 97 ? -16.320 -4.639 4.308 1.00 86.38 97 ALA A O 1
ATOM 829 N N . ILE A 1 98 ? -14.545 -4.368 5.683 1.00 86.50 98 ILE A N 1
ATOM 830 C CA . ILE A 1 98 ? -13.681 -5.364 5.036 1.00 86.50 98 ILE A CA 1
ATOM 831 C C . ILE A 1 98 ? -13.915 -6.796 5.532 1.00 86.50 98 ILE A C 1
ATOM 833 O O . ILE A 1 98 ? -13.473 -7.722 4.867 1.00 86.50 98 ILE A O 1
ATOM 837 N N . GLY A 1 99 ? -14.610 -6.983 6.660 1.00 85.31 99 GLY A N 1
ATOM 838 C CA . GLY A 1 99 ? -14.878 -8.300 7.248 1.00 85.31 99 GLY A CA 1
ATOM 839 C C . GLY A 1 99 ? -13.727 -8.878 8.083 1.00 85.31 99 GLY A C 1
ATOM 840 O O . GLY A 1 99 ? -13.772 -10.053 8.435 1.00 85.31 99 GLY A O 1
ATOM 841 N N . TYR A 1 100 ? -12.719 -8.067 8.419 1.00 84.50 100 TYR A N 1
ATOM 842 C CA . TYR A 1 100 ? -11.537 -8.465 9.193 1.00 84.50 100 TYR A CA 1
ATOM 843 C C . TYR A 1 100 ? -11.344 -7.540 10.394 1.00 84.50 100 TYR A C 1
ATOM 845 O O . TYR A 1 100 ? -11.543 -6.334 10.287 1.00 84.50 100 TYR A O 1
ATOM 853 N N . GLU A 1 101 ? -10.944 -8.094 11.541 1.00 86.25 101 GLU A N 1
ATOM 854 C CA . GLU A 1 101 ? -10.774 -7.324 12.777 1.00 86.25 101 GLU A CA 1
ATOM 855 C C . GLU A 1 101 ? -9.532 -6.418 12.723 1.00 86.25 101 GLU A C 1
ATOM 857 O O . GLU A 1 101 ? -8.404 -6.878 12.535 1.00 86.25 101 GLU A O 1
ATOM 862 N N . ILE A 1 102 ? -9.723 -5.123 12.983 1.00 84.88 102 ILE A N 1
ATOM 863 C CA . ILE A 1 102 ? -8.654 -4.133 13.130 1.00 84.88 102 ILE A CA 1
ATOM 864 C C . ILE A 1 102 ? -8.625 -3.651 14.580 1.00 84.88 102 ILE A C 1
ATOM 866 O O . ILE A 1 102 ? -9.465 -2.866 15.019 1.00 84.88 102 ILE A O 1
ATOM 870 N N . LYS A 1 103 ? -7.615 -4.087 15.340 1.00 82.62 103 LYS A N 1
ATOM 871 C CA . LYS A 1 103 ? -7.443 -3.657 16.736 1.00 82.62 103 LYS A CA 1
ATOM 872 C C . LYS A 1 103 ? -6.835 -2.251 16.793 1.00 82.62 103 LYS A C 1
ATOM 874 O O . LYS A 1 103 ? -5.779 -2.034 16.197 1.00 82.62 103 LYS A O 1
ATOM 879 N N . PRO A 1 104 ? -7.401 -1.298 17.548 1.00 81.69 104 PRO A N 1
ATOM 880 C CA . PRO A 1 104 ? -6.828 0.040 17.658 1.00 81.69 104 PRO A CA 1
ATOM 881 C C . PRO A 1 104 ? -5.416 0.020 18.262 1.00 81.69 104 PRO A C 1
ATOM 883 O O . PRO A 1 104 ? -5.042 -0.887 19.012 1.00 81.69 104 PRO A O 1
ATOM 886 N N . VAL A 1 105 ? -4.591 1.011 17.916 1.00 79.25 105 VAL A N 1
ATOM 887 C CA . VAL A 1 105 ? -3.317 1.271 18.608 1.00 79.25 105 VAL A CA 1
ATOM 888 C C . VAL A 1 105 ? -3.521 2.435 19.565 1.00 79.25 105 VAL A C 1
ATOM 890 O O . VAL A 1 105 ? -3.668 3.578 19.139 1.00 79.25 105 VAL A O 1
ATOM 893 N N . PHE A 1 106 ? -3.460 2.172 20.867 1.00 69.62 106 PHE A N 1
ATOM 894 C CA . PHE A 1 106 ? -3.393 3.238 21.861 1.00 69.62 106 PHE A CA 1
ATOM 895 C C . PHE A 1 106 ? -1.949 3.738 21.936 1.00 69.62 106 PHE A C 1
ATOM 897 O O . PHE A 1 106 ? -1.100 3.135 22.595 1.00 69.62 106 PHE A O 1
ATOM 904 N N . LYS A 1 107 ? -1.636 4.824 21.219 1.00 60.59 107 LYS A N 1
ATOM 905 C CA . LYS A 1 107 ? -0.347 5.503 21.393 1.00 60.59 107 LYS A CA 1
ATOM 906 C C . LYS A 1 107 ? -0.290 6.036 22.827 1.00 60.59 107 LYS A C 1
ATOM 908 O O . LYS A 1 107 ? -1.037 6.942 23.181 1.00 60.59 107 LYS A O 1
ATOM 913 N N . ARG A 1 108 ? 0.602 5.486 23.657 1.00 50.00 108 ARG A N 1
ATOM 914 C CA . ARG A 1 108 ? 1.017 6.160 24.893 1.00 50.00 108 ARG A CA 1
ATOM 915 C C . ARG A 1 108 ? 1.752 7.428 24.474 1.00 50.00 108 ARG A C 1
ATOM 917 O O . ARG A 1 108 ? 2.845 7.333 23.917 1.00 50.00 108 ARG A O 1
ATOM 924 N N . PHE A 1 109 ? 1.164 8.594 24.713 1.00 44.84 109 PHE A N 1
ATOM 925 C CA . PHE A 1 109 ? 1.929 9.833 24.678 1.00 44.84 109 PHE A CA 1
ATOM 926 C C . PHE A 1 109 ? 3.005 9.716 25.761 1.00 44.84 109 PHE A C 1
ATOM 928 O O . PHE A 1 109 ? 2.686 9.543 26.938 1.00 44.84 109 PHE A O 1
ATOM 935 N N . LYS A 1 110 ? 4.284 9.720 25.369 1.00 40.56 110 LYS A N 1
ATOM 936 C CA . LYS A 1 110 ? 5.346 10.007 26.333 1.00 40.56 110 LYS A CA 1
ATOM 937 C C . LYS A 1 110 ? 5.115 11.449 26.765 1.00 40.56 110 LYS A C 1
ATOM 939 O O . LYS A 1 110 ? 5.117 12.328 25.911 1.00 40.56 110 LYS A O 1
ATOM 944 N N . ALA A 1 111 ? 4.857 11.657 28.053 1.00 40.41 111 ALA A N 1
ATOM 945 C CA . ALA A 1 111 ? 4.929 12.984 28.639 1.00 40.41 111 ALA A CA 1
ATOM 946 C C . ALA A 1 111 ? 6.336 13.521 28.355 1.00 40.41 111 ALA A C 1
ATOM 948 O O . ALA A 1 111 ? 7.323 12.868 28.703 1.00 40.41 111 ALA A O 1
ATOM 949 N N . GLU A 1 112 ? 6.416 14.630 27.629 1.00 42.34 112 GLU A N 1
ATOM 950 C CA . GLU A 1 112 ? 7.656 15.385 27.497 1.00 42.34 112 GLU A CA 1
ATOM 951 C C . GLU A 1 112 ? 8.021 15.894 28.902 1.00 42.34 112 GLU A C 1
ATOM 953 O O . GLU A 1 112 ? 7.167 16.446 29.599 1.00 42.34 112 GLU A O 1
ATOM 958 N N . VAL A 1 113 ? 9.243 15.576 29.342 1.00 46.34 113 VAL A N 1
ATOM 959 C CA . VAL A 1 113 ? 9.845 15.989 30.623 1.00 46.34 113 VAL A CA 1
ATOM 960 C C . VAL A 1 113 ? 10.658 17.247 30.389 1.00 46.34 113 VAL A C 1
ATOM 962 O O . VAL A 1 113 ? 11.394 17.255 29.376 1.00 46.34 113 VAL A O 1
#

Secondary structure (DSSP, 8-state):
-HHHHHTT-PPPGGG--HHHHHHHHHHHHHHTT------EEEEE-SSTT-EEEEE---GGGHHHHHHHIIIIIIIIIHHHHHTTTS-HHHHHHHHHHHTS--------PPPP-

Radius of gyration: 16.22 Å; chains: 1; bounding box: 34×33×48 Å